Protein AF-A0A9W4TD52-F1 (afdb_monomer_lite)

Radius of gyration: 27.01 Å; chains: 1; bounding box: 46×52×63 Å

pLDDT: mean 84.69, std 10.65, range [45.19, 95.88]

Organism: NCBI:txid1117311

Structure (mmCIF, N/CA/C/O backbone):
data_AF-A0A9W4TD52-F1
#
_entry.id   AF-A0A9W4TD52-F1
#
loop_
_atom_site.group_PDB
_atom_site.id
_atom_site.type_symbol
_atom_site.label_atom_id
_atom_site.label_alt_id
_atom_site.label_comp_id
_atom_site.label_asym_id
_atom_site.label_entity_id
_atom_site.label_seq_id
_atom_site.pdbx_PDB_ins_code
_atom_site.Cartn_x
_atom_site.Cartn_y
_atom_site.Cartn_z
_atom_site.occupancy
_atom_site.B_iso_or_equiv
_atom_site.auth_seq_id
_atom_site.auth_comp_id
_atom_site.auth_asym_id
_atom_site.auth_atom_id
_atom_site.pdbx_PDB_model_num
ATOM 1 N N . VAL A 1 1 ? -10.439 -1.309 10.094 1.00 61.50 1 VAL A N 1
ATOM 2 C CA . VAL A 1 1 ? -10.333 -1.587 11.544 1.00 61.50 1 VAL A CA 1
ATOM 3 C C . VAL A 1 1 ? -11.736 -1.471 12.093 1.00 61.50 1 VAL A C 1
ATOM 5 O O . VAL A 1 1 ? -12.346 -0.441 11.850 1.00 61.50 1 VAL A O 1
ATOM 8 N N . SER A 1 2 ? -12.269 -2.524 12.704 1.00 77.81 2 SER A N 1
ATOM 9 C CA . SER A 1 2 ? -13.597 -2.490 13.324 1.00 77.81 2 SER A CA 1
ATOM 10 C C . SER A 1 2 ? -13.407 -2.529 14.838 1.00 77.81 2 SER A C 1
ATOM 12 O O . SER A 1 2 ? -12.764 -3.446 15.353 1.00 77.81 2 SER A O 1
ATOM 14 N N . PHE A 1 3 ? -13.885 -1.487 15.515 1.00 84.62 3 PHE A N 1
ATOM 15 C CA . PHE A 1 3 ? -13.846 -1.361 16.968 1.00 84.62 3 PHE A CA 1
ATOM 16 C C . PHE A 1 3 ? -15.001 -2.157 17.576 1.00 84.62 3 PHE A C 1
ATOM 18 O O . PHE A 1 3 ? -16.141 -2.028 17.133 1.00 84.62 3 PHE A O 1
ATOM 25 N N . GLN A 1 4 ? -14.710 -2.990 18.574 1.00 85.12 4 GLN A N 1
ATOM 26 C CA . GLN A 1 4 ? -15.707 -3.837 19.228 1.00 85.12 4 GLN A CA 1
ATOM 27 C C . GLN A 1 4 ? -16.289 -3.129 20.454 1.00 85.12 4 GLN A C 1
ATOM 29 O O . GLN A 1 4 ? -16.024 -3.516 21.588 1.00 85.12 4 GLN A O 1
ATOM 34 N N . TYR A 1 5 ? -17.086 -2.085 20.223 1.00 85.56 5 TYR A N 1
ATOM 35 C CA . TYR A 1 5 ? -17.705 -1.294 21.297 1.00 85.56 5 TYR A CA 1
ATOM 36 C C . TYR A 1 5 ? -18.592 -2.131 22.232 1.00 85.56 5 TYR A C 1
ATOM 38 O O . TYR A 1 5 ? -18.679 -1.841 23.418 1.00 85.56 5 TYR A O 1
ATOM 46 N N . VAL A 1 6 ? -19.212 -3.195 21.709 1.00 87.56 6 VAL A N 1
ATOM 47 C CA . VAL A 1 6 ? -20.076 -4.116 22.473 1.00 87.56 6 VAL A CA 1
ATOM 48 C C . VAL A 1 6 ? -19.290 -4.912 23.522 1.00 87.56 6 VAL A C 1
ATOM 50 O O . VAL A 1 6 ? -19.857 -5.330 24.523 1.00 87.56 6 VAL A O 1
ATOM 53 N N . ASN A 1 7 ? -17.980 -5.084 23.323 1.00 85.62 7 ASN A N 1
ATOM 54 C CA . ASN A 1 7 ? -17.114 -5.837 24.232 1.00 85.62 7 ASN A CA 1
ATOM 55 C C . ASN A 1 7 ? -16.396 -4.939 25.248 1.00 85.62 7 ASN A C 1
ATOM 57 O O . ASN A 1 7 ? -15.513 -5.417 25.953 1.00 85.62 7 ASN A O 1
ATOM 61 N N . MET A 1 8 ? -16.709 -3.643 25.285 1.00 90.69 8 MET A N 1
ATOM 62 C CA . MET A 1 8 ? -16.118 -2.729 26.254 1.00 90.69 8 MET A CA 1
ATOM 63 C C . MET A 1 8 ? -16.868 -2.819 27.579 1.00 90.69 8 MET A C 1
ATOM 65 O O . MET A 1 8 ? -18.068 -2.544 27.641 1.00 90.69 8 MET A O 1
ATOM 69 N N . SER A 1 9 ? -16.144 -3.165 28.640 1.00 92.62 9 SER A N 1
ATOM 70 C CA . SER A 1 9 ? -16.645 -3.033 30.006 1.00 92.62 9 SER A CA 1
ATOM 71 C C . SER A 1 9 ? -16.778 -1.557 30.401 1.00 92.62 9 SER A C 1
ATOM 73 O O . SER A 1 9 ? -16.248 -0.661 29.738 1.00 92.62 9 SER A O 1
ATOM 75 N N . THR A 1 10 ? -17.465 -1.283 31.511 1.00 92.44 10 THR A N 1
ATOM 76 C CA . THR A 1 10 ? -17.556 0.075 32.074 1.00 92.44 10 THR A CA 1
ATOM 77 C C . THR A 1 10 ? -16.173 0.671 32.363 1.00 92.44 10 THR A C 1
ATOM 79 O O . THR A 1 10 ? -15.943 1.852 32.097 1.00 92.44 10 THR A O 1
ATOM 82 N N . ASP A 1 11 ? -15.225 -0.149 32.821 1.00 93.69 11 ASP A N 1
ATOM 83 C CA . ASP A 1 11 ? -13.852 0.280 33.103 1.00 93.69 11 ASP A CA 1
ATOM 84 C C . ASP A 1 11 ? -13.075 0.602 31.817 1.00 93.69 11 ASP A C 1
ATOM 86 O O . ASP A 1 11 ? -12.320 1.580 31.767 1.00 93.69 11 ASP A O 1
ATOM 90 N N . ASP A 1 12 ? -13.306 -0.155 30.738 1.00 90.75 12 ASP A N 1
ATOM 91 C CA . ASP A 1 12 ? -12.727 0.133 29.419 1.00 90.75 12 ASP A CA 1
ATOM 92 C C . ASP A 1 12 ? -13.255 1.456 28.858 1.00 90.75 12 ASP A C 1
ATOM 94 O O . ASP A 1 12 ? -12.494 2.249 28.294 1.00 90.75 12 ASP A O 1
ATOM 98 N N . TRP A 1 13 ? -14.553 1.724 29.036 1.00 93.19 13 TRP A N 1
ATOM 99 C CA . TRP A 1 13 ? -15.172 2.994 28.653 1.00 93.19 13 TRP A CA 1
ATOM 100 C C . TRP A 1 13 ? -14.601 4.166 29.442 1.00 93.19 13 TRP A C 1
ATOM 102 O O . TRP A 1 13 ? -14.263 5.189 28.844 1.00 93.19 13 TRP A O 1
ATOM 112 N N . SER A 1 14 ? -14.425 3.999 30.753 1.00 94.12 14 SER A N 1
ATOM 113 C CA . SER A 1 14 ? -13.791 5.001 31.614 1.00 94.12 14 SER A CA 1
ATOM 114 C C . SER A 1 14 ? -12.350 5.281 31.177 1.00 94.12 14 SER A C 1
ATOM 116 O O . SER A 1 14 ? -11.948 6.431 30.986 1.00 94.12 14 SER A O 1
ATOM 118 N N . THR A 1 15 ? -11.585 4.225 30.894 1.00 94.50 15 THR A N 1
ATOM 119 C CA . THR A 1 15 ? -10.205 4.332 30.405 1.00 94.50 15 THR A CA 1
ATOM 120 C C . THR A 1 15 ? -10.139 5.038 29.050 1.00 94.50 15 THR A C 1
ATOM 122 O O . THR A 1 15 ? -9.287 5.905 28.838 1.00 94.50 15 THR A O 1
ATOM 125 N N . PHE A 1 16 ? -11.039 4.699 28.125 1.00 95.25 16 PHE A N 1
ATOM 126 C CA . PHE A 1 16 ? -11.137 5.348 26.819 1.00 95.25 16 PHE A CA 1
ATOM 127 C C . PHE A 1 16 ? -11.500 6.834 26.938 1.00 95.25 16 PHE A C 1
ATOM 129 O O . PHE A 1 16 ? -10.862 7.662 26.279 1.00 95.25 16 PHE A O 1
ATOM 136 N N . ALA A 1 17 ? -12.470 7.180 27.788 1.00 94.44 17 ALA A N 1
ATOM 137 C CA . ALA A 1 17 ? -12.865 8.561 28.048 1.00 94.44 17 ALA A CA 1
ATOM 138 C C . ALA A 1 17 ? -11.684 9.364 28.609 1.00 94.44 17 ALA A C 1
ATOM 140 O O . ALA A 1 17 ? -11.244 10.329 27.985 1.00 94.44 17 ALA A O 1
ATOM 141 N N . HIS A 1 18 ? -11.058 8.870 29.681 1.00 95.88 18 HIS A N 1
ATOM 142 C CA . HIS A 1 18 ? -9.903 9.520 30.296 1.00 95.88 18 HIS A CA 1
ATOM 143 C C . HIS A 1 18 ? -8.743 9.706 29.306 1.00 95.88 18 HIS A C 1
ATOM 145 O O . HIS A 1 18 ? -8.079 10.749 29.272 1.00 95.88 18 HIS A O 1
ATOM 151 N N . LYS A 1 19 ? -8.500 8.711 28.443 1.00 95.06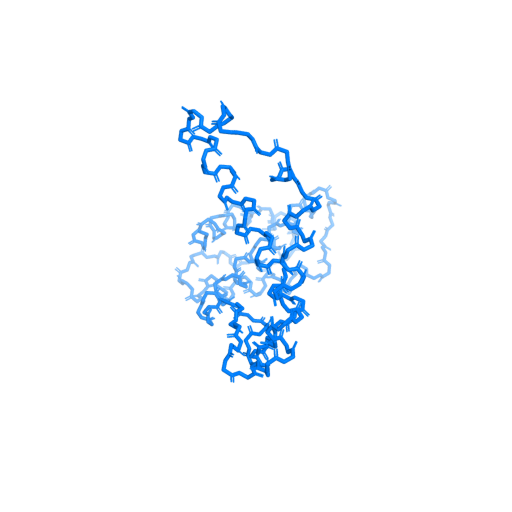 19 LYS A N 1
ATOM 152 C CA . LYS A 1 19 ? -7.468 8.807 27.408 1.00 95.06 19 LYS A CA 1
ATOM 153 C C . LYS A 1 19 ? -7.806 9.843 26.342 1.00 95.06 19 LYS A C 1
ATOM 155 O O . LYS A 1 19 ? -6.899 10.531 25.870 1.00 95.06 19 LYS A O 1
ATOM 160 N N . THR A 1 20 ? -9.073 9.933 25.955 1.00 95.12 20 THR A N 1
ATOM 161 C CA . THR A 1 20 ? -9.564 10.925 24.995 1.00 95.12 20 THR A CA 1
ATOM 162 C C . THR A 1 20 ? -9.389 12.329 25.561 1.00 95.12 20 THR A C 1
ATOM 164 O O . THR A 1 20 ? -8.757 13.156 24.906 1.00 95.12 20 THR A O 1
ATOM 167 N N . ASP A 1 21 ? -9.806 12.560 26.805 1.00 93.50 21 ASP A N 1
ATOM 168 C CA . ASP A 1 21 ? -9.659 13.847 27.495 1.00 93.50 21 ASP A CA 1
ATOM 169 C C . ASP A 1 21 ? -8.192 14.256 27.633 1.00 93.50 21 ASP A C 1
ATOM 171 O O . ASP A 1 21 ? -7.814 15.385 27.318 1.00 93.50 21 ASP A O 1
ATOM 175 N N . THR A 1 22 ? -7.326 13.313 28.013 1.00 94.69 22 THR A N 1
ATOM 176 C CA . THR A 1 22 ? -5.877 13.551 28.090 1.00 94.69 22 THR A CA 1
ATOM 177 C C . THR A 1 22 ? -5.314 13.986 26.733 1.00 94.69 22 THR A C 1
ATOM 179 O O . THR A 1 22 ? -4.499 14.900 26.647 1.00 94.69 22 THR A O 1
ATOM 182 N N . LEU A 1 23 ? -5.736 13.344 25.639 1.00 93.94 23 LEU A N 1
ATOM 183 C CA . LEU A 1 23 ? -5.260 13.702 24.303 1.00 93.94 23 LEU A CA 1
ATOM 184 C C . LEU A 1 23 ? -5.779 15.072 23.859 1.00 93.94 23 LEU A C 1
ATOM 186 O O . LEU A 1 23 ? -4.991 15.860 2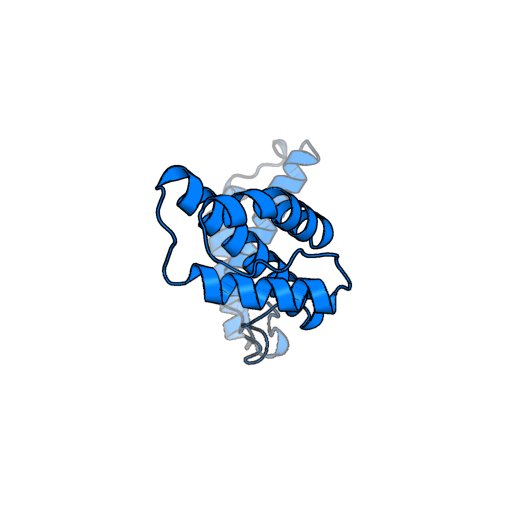3.339 1.00 93.94 23 LEU A O 1
ATOM 190 N N . LEU A 1 24 ? -7.057 15.364 24.107 1.00 91.69 24 LEU A N 1
ATOM 191 C CA . LEU A 1 24 ? -7.675 16.650 23.778 1.00 91.69 24 LEU A CA 1
ATOM 192 C C . LEU A 1 24 ? -7.010 17.807 24.536 1.00 91.69 24 LEU A C 1
ATOM 194 O O . LEU A 1 24 ? -6.680 18.825 23.930 1.00 91.69 24 LEU A O 1
ATOM 198 N N . THR A 1 25 ? -6.726 17.623 25.824 1.00 90.44 25 THR A N 1
ATOM 199 C CA . THR A 1 25 ? -6.049 18.623 26.670 1.00 90.44 25 THR A CA 1
ATOM 200 C C . THR A 1 25 ? -4.555 18.768 26.367 1.00 90.44 25 THR A C 1
ATOM 202 O O . THR A 1 25 ? -3.979 19.825 26.597 1.00 90.44 25 THR A O 1
ATOM 205 N N . SER A 1 26 ? -3.912 17.744 25.798 1.00 87.75 26 SER A N 1
ATOM 206 C CA . SER A 1 26 ? -2.492 17.795 25.405 1.00 87.75 26 SER A CA 1
ATOM 207 C C . SER A 1 26 ? -2.228 18.375 24.008 1.00 87.75 26 SER A C 1
ATOM 209 O O . SER A 1 26 ? -1.073 18.455 23.586 1.00 87.75 26 SER A O 1
ATOM 211 N N . CYS A 1 27 ? -3.271 18.731 23.251 1.00 86.81 27 CYS A N 1
ATOM 212 C CA . CYS A 1 27 ? -3.143 19.174 21.863 1.00 86.81 27 CYS A CA 1
ATOM 213 C C . CYS A 1 27 ? -3.534 20.647 21.672 1.00 86.81 27 CYS A C 1
ATOM 215 O O . CYS A 1 27 ? -3.927 21.340 22.606 1.00 86.81 27 CYS A O 1
ATOM 217 N N . GLN A 1 28 ? -3.450 21.133 20.429 1.00 83.69 28 GLN A N 1
ATOM 218 C CA . GLN A 1 28 ? -3.771 22.522 20.069 1.00 83.69 28 GLN A CA 1
ATOM 219 C C . GLN A 1 28 ? -5.228 22.925 20.373 1.00 83.69 28 GLN A C 1
ATOM 221 O O . GLN A 1 28 ? -5.541 24.111 20.358 1.00 83.69 28 GLN A O 1
ATOM 226 N N . LEU A 1 29 ? -6.108 21.964 20.681 1.00 84.44 29 LEU A N 1
ATOM 227 C CA . LEU A 1 29 ? -7.474 22.234 21.133 1.00 84.44 29 LEU A CA 1
ATOM 228 C C . LEU A 1 29 ? -7.527 22.847 22.535 1.00 84.44 29 LEU A C 1
ATOM 230 O O . LEU A 1 29 ? -8.457 23.591 22.822 1.00 84.44 29 LEU A O 1
ATOM 234 N N . ALA A 1 30 ? -6.526 22.602 23.385 1.00 82.44 30 ALA A N 1
ATOM 235 C CA . ALA A 1 30 ? -6.479 23.168 24.733 1.00 82.44 30 ALA A CA 1
ATOM 236 C C . ALA A 1 30 ? -6.373 24.702 24.739 1.00 82.44 30 ALA A C 1
ATOM 238 O O . ALA A 1 30 ? -6.733 25.346 25.717 1.00 82.44 30 ALA A O 1
ATOM 239 N N . THR A 1 31 ? -5.893 25.288 23.639 1.00 84.00 31 THR A N 1
ATOM 240 C CA . THR A 1 31 ? -5.761 26.741 23.447 1.00 84.00 31 THR A CA 1
ATOM 241 C C . THR A 1 31 ? -6.708 27.270 22.365 1.00 84.00 31 THR A C 1
ATOM 243 O O . THR A 1 31 ? -6.487 28.347 21.793 1.00 84.00 31 THR A O 1
ATOM 246 N N . LEU A 1 32 ? -7.754 26.501 22.037 1.00 84.38 32 LEU A N 1
ATOM 247 C CA . LEU A 1 32 ? -8.773 26.910 21.082 1.00 84.38 32 LEU A CA 1
ATOM 248 C C . LEU A 1 32 ? -9.641 28.012 21.691 1.00 84.38 32 LEU A C 1
ATOM 250 O O . LEU A 1 32 ? -10.264 27.839 22.731 1.00 84.38 32 LEU A O 1
ATOM 254 N N . GLU A 1 33 ? -9.722 29.136 20.991 1.00 85.44 33 GLU A N 1
ATOM 255 C CA . GLU A 1 33 ? -10.573 30.260 21.360 1.00 85.44 33 GLU A CA 1
ATOM 256 C C . GLU A 1 33 ? -11.588 30.517 20.247 1.00 85.44 33 GLU A C 1
ATOM 258 O O . GLU A 1 33 ? -11.275 30.351 19.064 1.00 85.44 33 GLU A O 1
ATOM 263 N N . ASN A 1 34 ? -12.785 30.992 20.602 1.00 81.31 34 ASN A N 1
ATOM 264 C CA . ASN A 1 34 ? -13.881 31.223 19.650 1.00 81.31 34 ASN A CA 1
ATOM 265 C C . ASN A 1 34 ? -13.477 32.121 18.470 1.00 81.31 34 ASN A C 1
ATOM 267 O O . ASN A 1 34 ? -13.938 31.935 17.344 1.00 81.31 34 ASN A O 1
ATOM 271 N N . HIS A 1 35 ? -12.562 33.069 18.692 1.00 81.69 35 HIS A N 1
ATOM 272 C CA . HIS A 1 35 ? -12.089 33.971 17.648 1.00 81.69 35 HIS A CA 1
ATOM 273 C C . HIS A 1 35 ? -11.265 33.265 16.549 1.00 81.69 35 HIS A C 1
ATOM 275 O O . HIS A 1 35 ? -11.122 33.823 15.460 1.00 81.69 35 HIS A O 1
ATOM 281 N N . LYS A 1 36 ? -10.748 32.053 16.808 1.00 78.44 36 LYS A N 1
ATOM 282 C CA . LYS A 1 36 ? -9.970 31.231 15.861 1.00 78.44 36 LYS A CA 1
ATOM 283 C C . LYS A 1 36 ? -10.855 30.394 14.926 1.00 78.44 36 LYS A C 1
ATOM 285 O O . LYS A 1 36 ? -10.349 29.845 13.953 1.00 78.44 36 LYS A O 1
ATOM 290 N N . LEU A 1 37 ? -12.169 30.326 15.169 1.00 82.56 37 LEU A N 1
ATOM 291 C CA . LEU A 1 37 ? -13.139 29.524 14.404 1.00 82.56 37 LEU A CA 1
ATOM 292 C C . LEU A 1 37 ? -13.907 30.331 13.341 1.00 82.56 37 LEU A C 1
ATOM 294 O O . LEU A 1 37 ? -15.046 30.021 13.006 1.00 82.56 37 LEU A O 1
ATOM 298 N N . LYS A 1 38 ? -13.302 31.390 12.795 1.00 87.62 38 LYS A N 1
ATOM 299 C CA . LYS A 1 38 ? -13.985 32.320 11.875 1.00 87.62 38 LYS A CA 1
ATOM 300 C C . LYS A 1 38 ? -14.068 31.843 10.424 1.00 87.62 38 LYS A C 1
ATOM 302 O O . LYS A 1 38 ? -14.683 32.513 9.601 1.00 87.62 38 LYS A O 1
ATOM 307 N N . SER A 1 39 ? -13.444 30.716 10.086 1.00 89.31 39 SER A N 1
ATOM 308 C CA . SER A 1 39 ? -13.458 30.178 8.727 1.00 89.31 39 SER A CA 1
ATOM 309 C C . SER A 1 39 ? -13.831 28.702 8.712 1.00 89.31 39 SER A C 1
ATOM 311 O O . SER A 1 39 ? -13.496 27.939 9.620 1.00 89.31 39 SER A O 1
ATOM 313 N N . LYS A 1 40 ? -14.481 28.276 7.623 1.00 88.81 40 LYS A N 1
ATOM 314 C CA . LYS A 1 40 ? -14.775 26.860 7.359 1.00 88.81 40 LYS A CA 1
ATOM 315 C C . LYS A 1 40 ? -13.505 26.002 7.387 1.00 88.81 40 LYS A C 1
ATOM 317 O O . LYS A 1 40 ? -13.530 24.878 7.872 1.00 88.81 40 LYS A O 1
ATOM 322 N N . GLN A 1 41 ? -12.391 26.544 6.894 1.00 89.19 41 GLN A N 1
ATOM 323 C CA . GLN A 1 41 ? -11.101 25.860 6.911 1.00 89.19 41 GLN A CA 1
ATOM 324 C C . GLN A 1 41 ? -10.600 25.625 8.341 1.00 89.19 41 GLN A C 1
ATOM 326 O O . GLN A 1 41 ? -10.160 24.521 8.647 1.00 89.19 41 GLN A O 1
ATOM 331 N N . ALA A 1 42 ? -10.702 26.627 9.220 1.00 83.12 42 ALA A N 1
ATOM 332 C CA . ALA A 1 42 ? -10.325 26.479 10.622 1.00 83.12 42 ALA A CA 1
ATOM 333 C C . ALA A 1 42 ? -11.227 25.466 11.341 1.00 83.12 42 ALA A C 1
ATOM 335 O O . ALA A 1 42 ? -10.726 24.603 12.054 1.00 83.12 42 ALA A O 1
ATOM 336 N N . LEU A 1 43 ? -12.542 25.516 11.102 1.00 87.69 43 LEU A N 1
ATOM 337 C CA . LEU A 1 43 ? -13.492 24.547 11.657 1.00 87.69 43 LEU A CA 1
ATOM 338 C C . LEU A 1 43 ? -13.145 23.110 11.258 1.00 87.69 43 LEU A C 1
ATOM 340 O O . LEU A 1 43 ? -13.052 22.248 12.127 1.00 87.69 43 LEU A O 1
ATOM 344 N N . ASN A 1 44 ? -12.891 22.868 9.970 1.00 87.94 44 ASN A N 1
ATOM 345 C CA . ASN A 1 44 ? -12.487 21.548 9.488 1.00 87.94 44 ASN A CA 1
ATOM 346 C C . ASN A 1 44 ? -11.169 21.092 10.127 1.00 87.94 44 ASN A C 1
ATOM 348 O O . ASN A 1 44 ? -11.081 19.966 10.595 1.00 87.94 44 ASN A O 1
ATOM 352 N N . PHE A 1 45 ? -10.174 21.979 10.216 1.00 89.69 45 PHE A N 1
ATOM 353 C CA . PHE A 1 45 ? -8.888 21.661 10.837 1.00 89.69 45 PHE A CA 1
ATOM 354 C C . PHE A 1 45 ? -9.035 21.215 12.302 1.00 89.69 45 PHE A C 1
ATOM 356 O O . PHE A 1 45 ? -8.497 20.180 12.694 1.00 89.69 45 PHE A O 1
ATOM 363 N N . TYR A 1 46 ? -9.781 21.962 13.121 1.00 88.88 46 TYR A N 1
ATOM 364 C CA . TYR A 1 46 ? -9.983 21.592 14.526 1.00 88.88 46 TYR A CA 1
ATOM 365 C C . TYR A 1 46 ? -10.886 20.366 14.683 1.00 88.88 46 TYR A C 1
ATOM 367 O O . TYR A 1 46 ? -10.671 19.562 15.591 1.00 88.88 46 TYR A O 1
ATOM 375 N N . TRP A 1 47 ? -11.850 20.175 13.784 1.00 91.19 47 TRP A N 1
ATOM 376 C CA . TRP A 1 47 ? -12.649 18.956 13.741 1.00 91.19 47 TRP A CA 1
ATOM 377 C C . TRP A 1 47 ? -11.789 17.721 13.450 1.00 91.19 47 TRP A C 1
ATOM 379 O O . TRP A 1 47 ? -11.878 16.729 14.176 1.00 91.19 47 TRP A O 1
ATOM 389 N N . ASP A 1 48 ? -10.881 17.807 12.478 1.00 89.25 48 ASP A N 1
ATOM 390 C CA . ASP A 1 48 ? -9.930 16.739 12.161 1.00 89.25 48 ASP A CA 1
ATOM 391 C C . ASP A 1 48 ? -9.013 16.431 13.358 1.00 89.25 48 ASP A C 1
ATOM 393 O O . ASP A 1 48 ? -8.709 15.266 13.633 1.00 89.25 48 ASP A O 1
ATOM 397 N N . LEU A 1 49 ? -8.610 17.453 14.125 1.00 90.19 49 LEU A N 1
ATOM 398 C CA . LEU A 1 49 ? -7.844 17.271 15.363 1.00 90.19 49 LEU A CA 1
ATOM 399 C C . LEU A 1 49 ? -8.638 16.513 16.438 1.00 90.19 49 LEU A C 1
ATOM 401 O O . LEU A 1 49 ? -8.094 15.587 17.051 1.00 90.19 49 LEU A O 1
ATOM 405 N N . ILE A 1 50 ? -9.912 16.862 16.651 1.00 92.50 50 ILE A N 1
ATOM 406 C CA . ILE A 1 50 ? -10.803 16.161 17.594 1.00 92.50 50 ILE A CA 1
ATOM 407 C C . ILE A 1 50 ? -10.947 14.697 17.174 1.00 92.50 50 ILE A C 1
ATOM 409 O O . ILE A 1 50 ? -10.691 13.786 17.967 1.00 92.50 50 ILE A O 1
ATOM 413 N N . GLN A 1 51 ? -11.291 14.460 15.906 1.00 92.75 51 GLN A N 1
ATOM 414 C CA . GLN A 1 51 ? -11.432 13.114 15.355 1.00 92.75 51 GLN A CA 1
ATOM 415 C C . GLN A 1 51 ? -10.134 12.314 15.494 1.00 92.75 51 GLN A C 1
ATOM 417 O O . GLN A 1 51 ? -10.157 11.154 15.908 1.00 92.75 51 GLN A O 1
ATOM 422 N N . GLY A 1 52 ? -8.990 12.939 15.215 1.00 92.12 52 GLY A N 1
ATOM 423 C CA . GLY A 1 52 ? -7.675 12.335 15.382 1.00 92.12 52 GLY A CA 1
ATOM 424 C C . GLY A 1 52 ? -7.412 11.885 16.821 1.00 92.12 52 GLY A C 1
ATOM 425 O O . GLY A 1 52 ? -6.936 10.766 17.032 1.00 92.12 52 GLY A O 1
ATOM 426 N N . CYS A 1 53 ? -7.761 12.711 17.812 1.00 93.06 53 CYS A N 1
ATOM 427 C CA . CYS A 1 53 ? -7.617 12.377 19.231 1.00 93.06 53 CYS A CA 1
ATOM 428 C C . CYS A 1 53 ? -8.508 11.195 19.634 1.00 93.06 53 CYS A C 1
ATOM 430 O O . CYS A 1 53 ? -8.005 10.228 20.212 1.00 93.06 53 CYS A O 1
ATOM 432 N N . ILE A 1 54 ? -9.787 11.221 19.247 1.00 93.19 54 ILE A N 1
ATOM 433 C CA . ILE A 1 54 ? -10.753 10.143 19.513 1.00 93.19 54 ILE A CA 1
ATOM 434 C C . ILE A 1 54 ? -10.276 8.828 18.887 1.00 93.19 54 ILE A C 1
ATOM 436 O O . ILE A 1 54 ? -10.203 7.801 19.558 1.00 93.19 54 ILE A O 1
ATOM 440 N N . ILE A 1 55 ? -9.873 8.847 17.612 1.00 92.06 55 ILE A N 1
ATOM 441 C CA . ILE A 1 55 ? -9.378 7.657 16.904 1.00 92.06 55 ILE A CA 1
ATOM 442 C C . ILE A 1 55 ? -8.098 7.124 17.558 1.00 92.06 55 ILE A C 1
ATOM 444 O O . ILE A 1 55 ? -7.902 5.909 17.652 1.00 92.06 55 ILE A O 1
ATOM 448 N N . LYS A 1 56 ? -7.202 8.009 18.008 1.00 92.88 56 LYS A N 1
ATOM 449 C CA . LYS A 1 56 ? -5.948 7.628 18.670 1.00 92.88 56 LYS A CA 1
ATOM 450 C C . LYS A 1 56 ? -6.195 7.000 20.043 1.00 92.88 56 LYS A C 1
ATOM 452 O O . LYS A 1 56 ? -5.518 6.023 20.362 1.00 92.88 56 LYS A O 1
ATOM 457 N N . ALA A 1 57 ? -7.146 7.516 20.821 1.00 93.31 57 ALA A N 1
ATOM 458 C CA . ALA A 1 57 ? -7.596 6.883 22.060 1.00 93.31 57 ALA A CA 1
ATOM 459 C C . ALA A 1 57 ? -8.254 5.526 21.772 1.00 93.31 57 ALA A C 1
ATOM 461 O O . ALA A 1 57 ? -7.866 4.516 22.357 1.00 93.31 57 ALA A O 1
ATOM 462 N N . ALA A 1 58 ? -9.156 5.474 20.787 1.00 90.81 58 ALA A N 1
ATOM 463 C CA . ALA A 1 58 ? -9.895 4.268 20.426 1.00 90.81 58 ALA A CA 1
ATOM 464 C C . ALA A 1 58 ? -8.958 3.120 20.032 1.00 90.81 58 ALA A C 1
ATOM 466 O O . ALA A 1 58 ? -9.111 1.998 20.500 1.00 90.81 58 ALA A O 1
ATOM 467 N N . LYS A 1 59 ? -7.915 3.409 19.244 1.00 89.75 59 LYS A N 1
ATOM 468 C CA . LYS A 1 59 ? -6.893 2.422 18.854 1.00 89.75 59 LYS A CA 1
ATOM 469 C C . LYS A 1 59 ? -6.122 1.807 20.025 1.00 89.75 59 LYS A C 1
ATOM 471 O O . LYS A 1 59 ? -5.546 0.739 19.844 1.00 89.75 59 LYS A O 1
ATOM 476 N N . LYS A 1 60 ? -6.035 2.499 21.164 1.00 89.88 60 LYS A N 1
ATOM 477 C CA . LYS A 1 60 ? -5.285 2.041 22.342 1.00 89.88 60 LYS A CA 1
ATOM 478 C C . LYS A 1 60 ? -6.164 1.358 23.382 1.00 89.88 60 LYS A C 1
ATOM 480 O O . LYS A 1 60 ? -5.666 0.485 24.079 1.00 89.88 60 LYS A O 1
ATOM 485 N N . CYS A 1 61 ? -7.414 1.792 23.505 1.00 91.00 61 CYS A N 1
ATOM 486 C CA . CYS A 1 61 ? -8.288 1.402 24.609 1.00 91.00 61 CYS A CA 1
ATOM 487 C C . CYS A 1 61 ? -9.409 0.454 24.182 1.00 91.00 61 CYS A C 1
ATOM 489 O O . CYS A 1 61 ? -9.903 -0.297 25.010 1.00 91.00 61 CYS A O 1
ATOM 491 N N . ILE A 1 62 ? -9.821 0.473 22.913 1.00 88.44 62 ILE A N 1
ATOM 492 C CA . ILE A 1 62 ? -10.944 -0.345 22.455 1.00 88.44 62 ILE A CA 1
ATOM 493 C C . ILE A 1 62 ? -10.404 -1.643 21.865 1.00 88.44 62 ILE A C 1
ATOM 495 O O . ILE A 1 62 ? -9.550 -1.582 20.973 1.00 88.44 62 ILE A O 1
ATOM 499 N N . PRO A 1 63 ? -10.912 -2.813 22.293 1.00 83.38 63 PRO A N 1
ATOM 500 C CA . PRO A 1 63 ? -10.579 -4.078 21.666 1.00 83.38 63 PRO A CA 1
ATOM 501 C C . PRO A 1 63 ? -10.837 -4.015 20.158 1.00 83.38 63 PRO A C 1
ATOM 503 O O . PRO A 1 63 ? -11.940 -3.722 19.684 1.00 83.38 63 PRO A O 1
ATOM 506 N N . ILE A 1 64 ? -9.789 -4.282 19.385 1.00 81.56 64 ILE A N 1
ATOM 507 C CA . ILE A 1 64 ? -9.867 -4.350 17.931 1.00 81.56 64 ILE A CA 1
ATOM 508 C C . ILE A 1 64 ? -9.930 -5.820 17.553 1.00 81.56 64 ILE A C 1
ATOM 510 O O . ILE A 1 64 ? -9.005 -6.579 17.844 1.00 81.56 64 ILE A O 1
ATOM 514 N N . TYR A 1 65 ? -10.970 -6.213 16.819 1.00 64.88 65 TYR A N 1
ATOM 515 C CA . TYR A 1 65 ? -10.901 -7.468 16.087 1.00 64.88 65 TYR A CA 1
ATOM 516 C C . TYR A 1 65 ? -9.963 -7.247 14.900 1.00 64.88 65 TYR A C 1
ATOM 518 O O . TYR A 1 65 ? -10.336 -6.672 13.871 1.00 64.88 65 TYR A O 1
ATOM 526 N N . TYR A 1 66 ? -8.711 -7.682 15.031 1.00 56.47 66 TYR A N 1
ATOM 527 C CA . TYR A 1 66 ? -7.950 -8.029 13.845 1.00 56.47 66 TYR A CA 1
ATOM 528 C C . TYR A 1 66 ? -8.614 -9.291 13.338 1.00 56.47 66 TYR A C 1
ATOM 530 O O . TYR A 1 66 ? -8.359 -10.366 13.865 1.00 56.47 66 TYR A O 1
ATOM 538 N N . SER A 1 67 ? -9.514 -9.159 12.362 1.00 51.31 67 SER A N 1
ATOM 539 C CA . SER A 1 67 ? -9.994 -10.311 11.611 1.00 51.31 67 SER A CA 1
ATOM 540 C C . SER A 1 67 ? -8.759 -11.097 11.189 1.00 51.31 67 SER A C 1
ATOM 542 O O . SER A 1 67 ? -8.018 -10.664 10.299 1.00 51.31 67 SER A O 1
ATOM 544 N N . SER A 1 68 ? -8.509 -12.214 11.866 1.00 47.91 68 SER A N 1
ATOM 545 C CA . SER A 1 68 ? -7.324 -13.055 11.693 1.00 47.91 68 SER A CA 1
ATOM 546 C C . SER A 1 68 ? -7.234 -13.612 10.267 1.00 47.91 68 SER A C 1
ATOM 548 O O . SER A 1 68 ? -6.204 -14.130 9.857 1.00 47.91 68 SER A O 1
ATOM 550 N N . GLN A 1 69 ? -8.284 -13.414 9.463 1.00 46.06 69 GLN A N 1
ATOM 551 C CA . GLN A 1 69 ? -8.378 -13.793 8.058 1.00 46.06 69 GLN A CA 1
ATOM 552 C C . GLN A 1 69 ? -8.300 -12.631 7.047 1.00 46.06 69 GLN A C 1
ATOM 554 O O . GLN A 1 69 ? -8.433 -12.876 5.849 1.00 46.06 69 GLN A O 1
ATOM 559 N N . HIS A 1 70 ? -8.078 -11.376 7.459 1.00 45.19 70 HIS A N 1
ATOM 560 C CA . HIS A 1 70 ? -8.091 -10.229 6.523 1.00 45.19 70 HIS A CA 1
ATOM 561 C C . HIS A 1 70 ? -6.878 -9.293 6.593 1.00 45.19 70 HIS A C 1
ATOM 563 O O . HIS A 1 70 ? -6.730 -8.420 5.737 1.00 45.19 70 HIS A O 1
ATOM 569 N N . SER A 1 71 ? -5.949 -9.501 7.530 1.00 47.25 71 SER A N 1
ATOM 570 C CA . SER A 1 71 ? -4.726 -8.688 7.625 1.00 47.25 71 SER A CA 1
ATOM 571 C C . SER A 1 71 ? -3.721 -8.924 6.489 1.00 47.25 71 SER A C 1
ATOM 573 O O . SER A 1 71 ? -2.808 -8.120 6.322 1.00 47.25 71 SER A O 1
ATOM 575 N N . HIS A 1 72 ? -3.883 -9.964 5.659 1.00 52.25 72 HIS A N 1
ATOM 576 C CA . HIS A 1 72 ? -2.885 -10.278 4.632 1.00 52.25 72 HIS A CA 1
ATOM 577 C C . HIS A 1 72 ? -3.177 -9.797 3.211 1.00 52.25 72 HIS A C 1
ATOM 579 O O . HIS A 1 72 ? -2.236 -9.773 2.424 1.00 52.25 72 HIS A O 1
ATOM 585 N N . ASN A 1 73 ? -4.395 -9.388 2.838 1.00 54.81 73 ASN A N 1
ATOM 586 C CA . ASN A 1 73 ? -4.651 -8.753 1.535 1.00 54.81 73 ASN A CA 1
ATOM 587 C C . ASN A 1 73 ? -6.017 -8.046 1.526 1.00 54.81 73 ASN A C 1
ATOM 589 O O . ASN A 1 73 ? -7.027 -8.678 1.248 1.00 54.81 73 ASN A O 1
ATOM 593 N N . LEU A 1 74 ? -6.031 -6.720 1.698 1.00 57.59 74 LEU A N 1
ATOM 594 C CA . LEU A 1 74 ? -7.208 -5.861 1.462 1.00 57.59 74 LEU A CA 1
ATOM 595 C C . LEU A 1 74 ? -7.637 -5.800 -0.020 1.00 57.59 74 LEU A C 1
ATOM 597 O O . LEU A 1 74 ? -8.564 -5.079 -0.375 1.00 57.59 74 LEU A O 1
ATOM 601 N N . ARG A 1 75 ? -6.930 -6.502 -0.914 1.00 63.88 75 ARG A N 1
ATOM 602 C CA . ARG A 1 75 ? -7.206 -6.497 -2.350 1.00 63.88 75 ARG A CA 1
ATOM 603 C C . ARG A 1 75 ? -8.049 -7.719 -2.715 1.00 63.88 75 ARG A C 1
ATOM 605 O O . ARG A 1 75 ? -7.613 -8.834 -2.413 1.00 63.88 75 ARG A O 1
ATOM 612 N N . PRO A 1 76 ? -9.177 -7.536 -3.426 1.00 76.00 76 PRO A N 1
ATOM 613 C CA . PRO A 1 76 ? -9.888 -8.617 -4.096 1.00 76.00 76 PRO A CA 1
ATOM 614 C C . PRO A 1 76 ? -8.917 -9.586 -4.781 1.00 76.00 76 PRO A C 1
ATOM 616 O O . PRO A 1 76 ? -7.940 -9.162 -5.407 1.00 76.00 76 PRO A O 1
ATOM 619 N N . LYS A 1 77 ? -9.167 -10.897 -4.665 1.00 73.50 77 LYS A N 1
ATOM 620 C CA . LYS A 1 77 ? -8.286 -11.942 -5.227 1.00 73.50 77 LYS A CA 1
ATOM 621 C C . LYS A 1 77 ? -8.019 -11.729 -6.726 1.00 73.50 77 LYS A C 1
ATOM 623 O O . LYS A 1 77 ? -6.900 -11.961 -7.183 1.00 73.50 77 LYS A O 1
ATOM 628 N N . SER A 1 78 ? -9.015 -11.229 -7.458 1.00 75.62 78 SER A N 1
ATOM 629 C CA . SER A 1 78 ? -8.911 -10.820 -8.863 1.00 75.62 78 SER A CA 1
ATOM 630 C C . SER A 1 78 ? -7.874 -9.710 -9.069 1.00 75.62 78 SER A C 1
ATOM 632 O O . SER A 1 78 ? -6.952 -9.875 -9.864 1.00 75.62 78 SER A O 1
ATOM 634 N N . LEU A 1 79 ? -7.940 -8.630 -8.286 1.00 77.75 79 LEU A N 1
ATOM 635 C CA . LEU A 1 79 ? -6.970 -7.531 -8.345 1.00 77.75 79 LEU A CA 1
ATOM 636 C C . LEU A 1 79 ? -5.570 -7.980 -7.929 1.00 77.75 79 LEU A C 1
ATOM 638 O O . LEU A 1 79 ? -4.584 -7.564 -8.530 1.00 77.75 79 LEU A O 1
ATOM 642 N N . LYS A 1 80 ? -5.447 -8.869 -6.937 1.00 81.88 80 LYS A N 1
ATOM 643 C CA . LYS A 1 80 ? -4.144 -9.424 -6.537 1.00 81.88 80 LYS A CA 1
ATOM 644 C C . LYS A 1 80 ? -3.438 -10.110 -7.711 1.00 81.88 80 LYS A C 1
ATOM 646 O O . LYS A 1 80 ? -2.236 -9.907 -7.882 1.00 81.88 80 LYS A O 1
ATOM 651 N N . LYS A 1 81 ? -4.177 -10.879 -8.518 1.00 85.75 81 LYS A N 1
ATOM 652 C CA . LYS A 1 81 ? -3.647 -11.535 -9.721 1.00 85.75 81 LYS A CA 1
ATOM 653 C C . LYS A 1 81 ? -3.142 -10.499 -10.729 1.00 85.75 81 LYS A C 1
ATOM 655 O O . LYS A 1 81 ? -1.987 -10.587 -11.133 1.00 85.75 81 LYS A O 1
ATOM 660 N N . VAL A 1 82 ? -3.945 -9.481 -11.040 1.00 86.31 82 VAL A N 1
ATOM 661 C CA . VAL A 1 82 ? -3.565 -8.395 -11.966 1.00 86.31 82 VAL A CA 1
ATOM 662 C C . VAL A 1 82 ? -2.316 -7.652 -11.472 1.00 86.31 82 VAL A C 1
ATOM 664 O O . VAL A 1 82 ? -1.340 -7.512 -12.202 1.00 86.31 82 VAL A O 1
ATOM 667 N N . TYR A 1 83 ? -2.251 -7.289 -10.189 1.00 86.81 83 TYR A N 1
ATOM 668 C CA . TYR A 1 83 ? -1.066 -6.636 -9.619 1.00 86.81 83 TYR A CA 1
ATOM 669 C C . TYR A 1 83 ? 0.197 -7.501 -9.659 1.00 86.81 83 TYR A C 1
ATOM 671 O O . TYR A 1 83 ? 1.298 -6.981 -9.850 1.00 86.81 83 TYR A O 1
ATOM 679 N N . GLN A 1 84 ? 0.074 -8.813 -9.454 1.00 89.50 84 GLN A N 1
ATOM 680 C CA . GLN A 1 84 ? 1.206 -9.731 -9.596 1.00 89.50 84 GLN A CA 1
ATOM 681 C C . G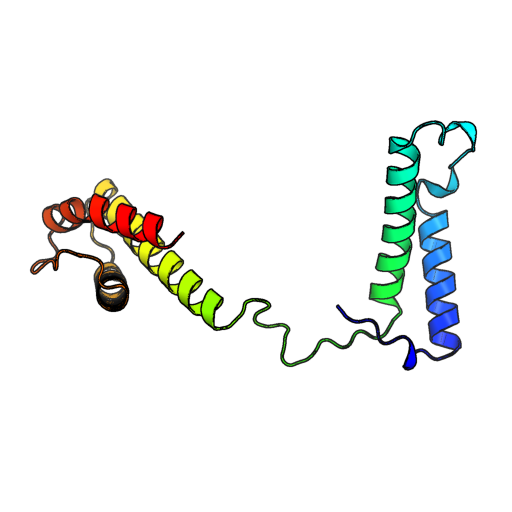LN A 1 84 ? 1.681 -9.812 -11.051 1.00 89.50 84 GLN A C 1
ATOM 683 O O . GLN A 1 84 ? 2.890 -9.879 -11.290 1.00 89.50 84 GLN A O 1
ATOM 688 N N . GLN A 1 85 ? 0.753 -9.761 -12.010 1.00 91.75 85 GLN A N 1
ATOM 689 C CA . GLN A 1 85 ? 1.062 -9.729 -13.437 1.00 91.75 85 GLN A CA 1
ATOM 690 C C . GLN A 1 85 ? 1.807 -8.441 -13.817 1.00 91.75 85 GLN A C 1
ATOM 692 O O . GLN A 1 85 ? 2.912 -8.533 -14.355 1.00 91.75 85 GLN A O 1
ATOM 697 N N . ILE A 1 86 ? 1.290 -7.270 -13.415 1.00 90.19 86 ILE A N 1
ATOM 698 C CA . ILE A 1 86 ? 1.949 -5.959 -13.588 1.00 90.19 86 ILE A CA 1
ATOM 699 C C . ILE A 1 86 ? 3.372 -5.990 -13.019 1.00 90.19 86 ILE A C 1
ATOM 701 O O . ILE A 1 86 ? 4.340 -5.696 -13.719 1.00 90.19 86 ILE A O 1
ATOM 705 N N . ARG A 1 87 ? 3.530 -6.408 -11.754 1.00 92.75 87 ARG A N 1
ATOM 706 C CA . ARG A 1 87 ? 4.845 -6.462 -11.089 1.00 92.75 87 ARG A CA 1
ATOM 707 C C . ARG A 1 87 ? 5.828 -7.384 -11.802 1.00 92.75 87 ARG A C 1
ATOM 709 O O . ARG A 1 87 ? 7.024 -7.103 -11.820 1.00 92.75 87 ARG A O 1
ATOM 716 N N . THR A 1 88 ? 5.348 -8.495 -12.357 1.00 93.81 88 THR A N 1
ATOM 717 C CA . THR A 1 88 ? 6.194 -9.443 -13.091 1.00 93.81 88 THR A CA 1
ATOM 718 C C . THR A 1 88 ? 6.703 -8.819 -14.390 1.00 93.81 88 THR A C 1
ATOM 720 O O . THR A 1 88 ? 7.910 -8.853 -14.631 1.00 93.81 88 THR A O 1
ATOM 723 N N . ALA A 1 89 ? 5.823 -8.172 -15.160 1.00 91.44 89 ALA A N 1
ATOM 724 C CA . ALA A 1 89 ? 6.188 -7.479 -16.395 1.00 91.44 89 ALA A CA 1
ATOM 725 C C . ALA A 1 89 ? 7.140 -6.292 -16.134 1.00 91.44 89 ALA A C 1
ATOM 727 O O . ALA A 1 89 ? 8.185 -6.181 -16.773 1.00 91.44 89 ALA A O 1
ATOM 728 N N . GLN A 1 90 ? 6.869 -5.475 -15.110 1.00 92.50 90 GLN A N 1
ATOM 729 C CA . GLN A 1 90 ? 7.759 -4.384 -14.684 1.00 92.50 90 GLN A CA 1
ATOM 730 C C . GLN A 1 90 ? 9.140 -4.891 -14.241 1.00 92.50 90 GLN A C 1
ATOM 732 O O . GLN A 1 90 ? 10.171 -4.275 -14.523 1.00 92.50 90 GLN A O 1
ATOM 737 N N . LYS A 1 91 ? 9.193 -6.041 -13.553 1.00 94.50 91 LYS A N 1
ATOM 738 C CA . LYS A 1 91 ? 10.464 -6.665 -13.165 1.00 94.50 91 LYS A CA 1
ATOM 739 C C . LYS A 1 91 ? 11.258 -7.112 -14.392 1.00 94.50 91 LYS A C 1
ATOM 741 O O . LYS A 1 91 ? 12.474 -6.917 -14.404 1.00 94.50 91 LYS A O 1
ATOM 746 N N . LEU A 1 92 ? 10.598 -7.668 -15.411 1.00 93.62 92 LEU A N 1
ATOM 747 C CA . LEU A 1 92 ? 11.249 -8.005 -16.678 1.00 93.62 92 LEU A CA 1
ATOM 748 C C . LEU A 1 92 ? 11.806 -6.755 -17.363 1.00 93.62 92 LEU A C 1
ATOM 750 O O . LEU A 1 92 ? 12.956 -6.762 -17.797 1.00 93.62 92 LEU A O 1
ATOM 754 N N . GLU A 1 93 ? 11.024 -5.676 -17.416 1.00 91.00 93 GLU A N 1
ATOM 755 C CA . GLU A 1 93 ? 11.450 -4.409 -18.013 1.00 91.00 93 GLU A CA 1
ATOM 756 C C . GLU A 1 93 ? 12.714 -3.876 -17.326 1.00 91.00 93 GLU A C 1
ATOM 758 O O . GLU A 1 93 ? 13.703 -3.549 -17.984 1.00 91.00 93 GLU A O 1
ATOM 763 N N . LYS A 1 94 ? 12.718 -3.859 -15.987 1.00 92.75 94 LYS A N 1
ATOM 764 C CA . LYS A 1 94 ? 13.865 -3.412 -15.189 1.00 92.75 94 LYS A CA 1
ATOM 765 C C . LYS A 1 94 ? 15.102 -4.272 -15.434 1.00 92.75 94 LYS A C 1
ATOM 767 O O . LYS A 1 94 ? 16.195 -3.730 -15.577 1.00 92.75 94 LYS A O 1
ATOM 772 N N . LEU A 1 95 ? 14.952 -5.597 -15.478 1.00 91.81 95 LEU A N 1
ATOM 773 C CA . LEU A 1 95 ? 16.074 -6.501 -15.740 1.00 91.81 95 LEU A CA 1
ATOM 774 C C . LEU A 1 95 ? 16.603 -6.357 -17.173 1.00 91.81 95 LEU A C 1
ATOM 776 O O . LEU A 1 95 ? 17.812 -6.410 -17.363 1.00 91.81 95 LEU A O 1
ATOM 780 N N . SER A 1 96 ? 15.728 -6.121 -18.151 1.00 89.31 96 SER A N 1
ATOM 781 C CA . SER A 1 96 ? 16.108 -5.916 -19.557 1.00 89.31 96 SER A CA 1
ATOM 782 C C . SER A 1 96 ? 16.845 -4.588 -19.753 1.00 89.31 96 SER A C 1
ATOM 784 O O . SER A 1 96 ? 17.903 -4.556 -20.373 1.00 89.31 96 SER A O 1
ATOM 786 N N . LYS A 1 97 ? 16.367 -3.505 -19.122 1.00 88.44 97 LYS A N 1
ATOM 787 C CA . LYS A 1 97 ? 17.080 -2.215 -19.053 1.00 88.44 97 LYS A CA 1
ATOM 788 C C . LYS A 1 97 ? 18.431 -2.341 -18.349 1.00 88.44 97 LYS A C 1
ATOM 790 O O . LYS A 1 97 ? 19.419 -1.775 -18.800 1.00 88.44 97 LYS A O 1
ATOM 795 N N . LYS A 1 98 ? 18.495 -3.092 -17.245 1.00 89.19 98 LYS A N 1
ATOM 796 C CA . LYS A 1 98 ? 19.761 -3.330 -16.542 1.00 89.19 98 LYS A CA 1
ATOM 797 C C . LYS A 1 98 ? 20.737 -4.107 -17.423 1.00 89.19 98 LYS A C 1
ATOM 799 O O . LYS A 1 98 ? 21.895 -3.723 -17.479 1.00 89.19 98 LYS A O 1
ATOM 804 N N . ALA A 1 99 ? 20.262 -5.130 -18.134 1.00 87.75 99 ALA A N 1
ATOM 805 C CA . ALA A 1 99 ? 21.078 -5.882 -19.081 1.00 87.75 99 ALA A CA 1
ATOM 806 C C . ALA A 1 99 ? 21.619 -4.995 -20.209 1.00 87.75 99 ALA A C 1
ATOM 808 O O . ALA A 1 99 ? 22.775 -5.171 -20.579 1.00 87.75 99 ALA A O 1
ATOM 809 N N . PHE A 1 100 ? 20.829 -4.014 -20.668 1.00 84.81 100 PHE A N 1
ATOM 810 C CA . PHE A 1 100 ? 21.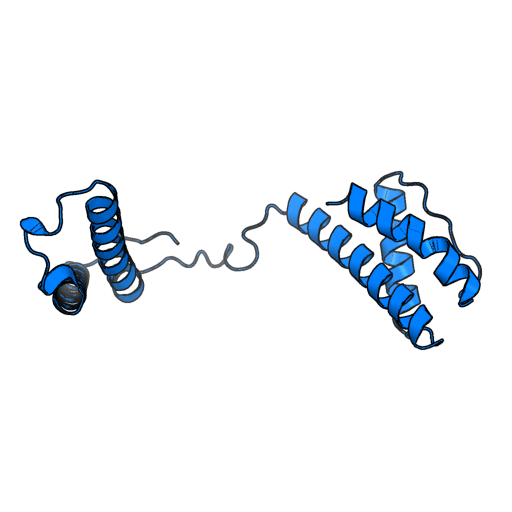271 -2.991 -21.620 1.00 84.81 100 PHE A CA 1
ATOM 811 C C . PHE A 1 100 ? 22.440 -2.164 -21.088 1.00 84.81 100 PHE A C 1
ATOM 813 O O . PHE A 1 100 ? 23.472 -2.057 -21.737 1.00 84.81 100 PHE A O 1
ATOM 820 N N . ILE A 1 101 ? 22.305 -1.637 -19.873 1.00 87.44 101 ILE A N 1
ATOM 821 C CA . ILE A 1 101 ? 23.330 -0.777 -19.272 1.00 87.44 101 ILE A CA 1
ATOM 822 C C . ILE A 1 101 ? 24.593 -1.572 -18.914 1.00 87.44 101 ILE A C 1
ATOM 824 O O . ILE A 1 101 ? 25.703 -1.106 -19.137 1.00 87.44 101 ILE A O 1
ATOM 828 N N . SER A 1 102 ? 24.442 -2.766 -18.334 1.00 88.81 102 SER A N 1
ATOM 829 C CA . SER A 1 102 ? 25.577 -3.547 -17.830 1.00 88.81 102 SER A CA 1
ATOM 830 C C . SER A 1 102 ? 26.161 -4.531 -18.841 1.00 88.81 102 SER A C 1
ATOM 832 O O . SER A 1 102 ? 27.083 -5.259 -18.482 1.00 88.81 102 SER A O 1
ATOM 834 N N . ASN A 1 103 ? 25.590 -4.626 -20.047 1.00 87.69 103 ASN A N 1
ATOM 835 C CA . ASN A 1 103 ? 25.940 -5.604 -21.084 1.00 87.69 103 ASN A CA 1
ATOM 836 C C . ASN A 1 103 ? 26.013 -7.056 -20.554 1.00 87.69 103 ASN A C 1
ATOM 838 O O . ASN A 1 103 ? 26.855 -7.856 -20.958 1.00 87.69 103 ASN A O 1
ATOM 842 N N . ARG A 1 104 ? 25.164 -7.383 -19.570 1.00 88.25 104 ARG A N 1
ATOM 843 C CA . ARG A 1 104 ? 25.168 -8.661 -18.835 1.00 88.25 104 ARG A CA 1
ATOM 844 C C . ARG A 1 104 ? 23.746 -9.088 -18.514 1.00 88.25 104 ARG A C 1
ATOM 846 O O . ARG A 1 104 ? 22.978 -8.317 -17.942 1.00 88.25 104 ARG A O 1
ATOM 853 N N . ILE A 1 105 ? 23.414 -10.335 -18.824 1.00 87.06 105 ILE A N 1
ATOM 854 C CA . ILE A 1 105 ? 22.087 -10.896 -18.566 1.00 87.06 105 ILE A CA 1
ATOM 855 C C . ILE A 1 105 ? 22.047 -11.442 -17.139 1.00 87.06 105 ILE A C 1
ATOM 857 O O . ILE A 1 105 ? 22.899 -12.226 -16.727 1.00 87.06 105 ILE A O 1
ATOM 861 N N . HIS A 1 106 ? 21.047 -11.028 -16.364 1.00 88.38 106 HIS A N 1
ATOM 862 C CA . HIS A 1 106 ? 20.866 -11.541 -15.010 1.00 88.38 106 HIS A CA 1
ATOM 863 C C . HIS A 1 106 ? 20.375 -12.995 -15.045 1.00 88.38 106 HIS A C 1
ATOM 865 O O . HIS A 1 106 ? 19.448 -13.317 -15.779 1.00 88.38 106 HIS A O 1
ATOM 871 N N . THR A 1 107 ? 20.896 -13.844 -14.160 1.00 88.69 107 THR A N 1
ATOM 872 C CA . THR A 1 107 ? 20.507 -15.262 -14.000 1.00 88.69 107 THR A CA 1
ATOM 873 C C . THR A 1 107 ? 18.994 -15.514 -13.908 1.00 88.69 107 THR A C 1
ATOM 875 O O . THR A 1 107 ? 18.485 -16.499 -14.429 1.00 88.69 107 THR A O 1
ATOM 878 N N . HIS A 1 108 ? 18.237 -14.618 -13.269 1.00 89.06 108 HIS A N 1
ATOM 879 C CA . HIS A 1 108 ? 16.786 -14.746 -13.131 1.00 89.06 108 HIS A CA 1
ATOM 880 C C . HIS A 1 108 ? 15.988 -14.185 -14.314 1.00 89.06 108 HIS A C 1
ATOM 882 O O . HIS A 1 108 ? 14.761 -14.295 -14.302 1.00 89.06 108 HIS A O 1
ATOM 888 N N . TRP A 1 109 ? 16.642 -13.575 -15.307 1.00 90.75 109 TRP A N 1
ATOM 889 C CA . TRP A 1 109 ? 15.970 -12.926 -16.432 1.00 90.75 109 TRP A CA 1
ATOM 890 C C . TRP A 1 109 ? 15.070 -13.915 -17.181 1.00 90.75 109 TRP A C 1
ATOM 892 O O . TRP A 1 109 ? 13.876 -13.657 -17.298 1.00 90.75 109 TRP A O 1
ATOM 902 N N . SER A 1 110 ? 15.581 -15.095 -17.552 1.00 89.19 110 SER A N 1
ATOM 903 C CA . SER A 1 110 ? 14.818 -16.107 -18.306 1.00 89.19 110 SER A CA 1
ATOM 904 C C . SER A 1 110 ? 13.594 -16.630 -17.550 1.00 89.19 110 SER A C 1
ATOM 906 O O . SER A 1 110 ? 12.525 -16.805 -18.129 1.00 89.19 110 SER A O 1
ATOM 908 N N . ASN A 1 111 ? 13.697 -16.815 -16.230 1.00 91.69 111 ASN A N 1
ATOM 909 C CA . ASN A 1 111 ? 12.553 -17.219 -15.405 1.00 91.69 111 ASN A CA 1
ATOM 910 C C . ASN A 1 111 ? 11.449 -16.145 -15.416 1.00 91.69 111 ASN A C 1
ATOM 912 O O . ASN A 1 111 ? 10.266 -16.447 -15.569 1.00 91.69 111 ASN A O 1
ATOM 916 N N . ILE A 1 112 ? 11.832 -14.872 -15.278 1.00 92.75 112 ILE A N 1
ATOM 917 C CA . ILE A 1 112 ? 10.883 -13.753 -15.309 1.00 92.75 112 ILE A CA 1
ATOM 918 C C . ILE A 1 112 ? 10.309 -13.548 -16.722 1.00 92.75 112 ILE A C 1
ATOM 920 O O . ILE A 1 112 ? 9.115 -13.274 -16.850 1.00 92.75 112 ILE A O 1
ATOM 924 N N . TYR A 1 113 ? 11.109 -13.758 -17.769 1.00 91.12 113 TYR A N 1
ATOM 925 C CA . TYR A 1 113 ? 10.669 -13.740 -19.164 1.00 91.12 113 TYR A CA 1
ATOM 926 C C . TYR A 1 113 ? 9.578 -14.783 -19.415 1.00 91.12 113 TYR A C 1
ATOM 928 O O . TYR A 1 113 ? 8.466 -14.423 -19.790 1.00 91.12 113 TYR A O 1
ATOM 936 N N . ASN A 1 114 ? 9.831 -16.049 -19.073 1.00 90.88 114 ASN A N 1
ATOM 937 C CA . ASN A 1 114 ? 8.866 -17.138 -19.251 1.00 90.88 114 ASN A CA 1
ATOM 938 C C . ASN A 1 114 ? 7.550 -16.888 -18.501 1.00 90.88 114 ASN A C 1
ATOM 940 O O . ASN A 1 114 ? 6.468 -17.192 -19.003 1.00 90.88 114 ASN A O 1
ATOM 944 N N . LYS A 1 115 ? 7.616 -16.298 -17.300 1.00 93.19 115 LYS A N 1
ATOM 945 C CA . LYS A 1 115 ? 6.412 -15.879 -16.566 1.00 93.19 115 LYS A CA 1
ATOM 946 C C . LYS A 1 115 ? 5.656 -14.768 -17.294 1.00 93.19 115 LYS A C 1
ATOM 948 O O . LYS A 1 115 ? 4.433 -14.813 -17.334 1.00 93.19 115 LYS A O 1
ATOM 953 N N . THR A 1 116 ? 6.364 -13.808 -17.879 1.00 91.94 116 THR A N 1
ATOM 954 C CA . THR A 1 116 ? 5.762 -12.690 -18.622 1.00 91.94 116 THR A CA 1
ATOM 955 C C . THR A 1 116 ? 5.120 -13.156 -19.929 1.00 91.94 116 THR A C 1
ATOM 957 O O . THR A 1 116 ? 4.001 -12.750 -20.217 1.00 91.94 116 THR A O 1
ATOM 960 N N . VAL A 1 117 ? 5.744 -14.090 -20.655 1.00 90.88 117 VAL A N 1
ATOM 961 C CA . VAL A 1 117 ? 5.151 -14.720 -21.849 1.00 90.88 117 VAL A CA 1
ATOM 962 C C . VAL A 1 117 ? 3.828 -15.406 -21.502 1.00 90.88 117 VAL A C 1
ATOM 964 O O . VAL A 1 117 ? 2.824 -15.180 -22.169 1.00 90.88 117 VAL A O 1
ATOM 967 N N . LYS A 1 118 ? 3.778 -16.182 -20.407 1.00 92.06 118 LYS A N 1
ATOM 968 C CA . LYS A 1 118 ? 2.527 -16.816 -19.948 1.00 92.06 118 LYS A CA 1
ATOM 969 C C . LYS A 1 118 ? 1.429 -15.796 -19.636 1.00 92.06 118 LYS A C 1
ATOM 971 O O . LYS A 1 118 ? 0.258 -16.074 -19.876 1.00 92.06 118 LYS A O 1
ATOM 976 N N . ILE A 1 119 ? 1.796 -14.633 -19.095 1.00 91.88 119 ILE A N 1
ATOM 977 C CA . ILE A 1 119 ? 0.855 -13.536 -18.833 1.00 91.88 119 ILE A CA 1
ATOM 978 C C . ILE A 1 119 ? 0.330 -12.964 -20.149 1.00 91.88 119 ILE A C 1
ATOM 980 O O . ILE A 1 119 ? -0.880 -12.835 -20.294 1.00 91.88 119 ILE A O 1
ATOM 984 N N . ALA A 1 120 ? 1.214 -12.671 -21.104 1.00 89.06 120 ALA A N 1
ATOM 985 C CA . ALA A 1 120 ? 0.826 -12.136 -22.403 1.00 89.06 120 ALA A CA 1
ATOM 986 C C . ALA A 1 120 ? -0.111 -13.091 -23.161 1.00 89.06 120 ALA A C 1
ATOM 988 O O . ALA A 1 120 ? -1.179 -12.675 -23.598 1.00 89.06 120 ALA A O 1
ATOM 989 N N . VAL A 1 121 ? 0.214 -14.389 -23.199 1.00 90.75 121 VAL A N 1
ATOM 990 C CA . VAL A 1 121 ? -0.645 -15.426 -23.798 1.00 90.75 121 VAL A CA 1
ATOM 991 C C . VAL A 1 121 ? -2.016 -15.476 -23.120 1.00 90.75 121 VAL A C 1
ATOM 993 O O . VAL A 1 121 ? -3.039 -15.496 -23.800 1.00 90.75 121 VAL A O 1
ATOM 996 N N . ALA A 1 122 ? -2.065 -15.441 -21.784 1.00 89.12 122 ALA A N 1
ATOM 997 C CA . ALA A 1 122 ? -3.329 -15.449 -21.044 1.00 89.12 122 ALA A CA 1
ATOM 998 C C . ALA A 1 122 ? -4.205 -14.213 -21.324 1.00 89.12 122 ALA A C 1
ATOM 1000 O O . ALA A 1 122 ? -5.421 -14.282 -21.165 1.00 89.12 122 ALA A O 1
ATOM 1001 N N . LEU A 1 123 ? -3.596 -13.099 -21.735 1.00 88.25 123 LEU A N 1
ATOM 1002 C CA . LEU A 1 123 ? -4.273 -11.855 -22.107 1.00 88.25 123 LEU A CA 1
ATOM 1003 C C . LEU A 1 123 ? -4.516 -11.732 -23.615 1.00 88.25 123 LEU A C 1
ATOM 1005 O O . LEU A 1 123 ? -5.039 -10.710 -24.047 1.00 88.25 123 LEU A O 1
ATOM 1009 N N . LYS A 1 124 ? -4.138 -12.745 -24.410 1.00 88.62 124 LYS A N 1
ATOM 1010 C CA . LYS A 1 124 ? -4.133 -12.690 -25.882 1.00 88.62 124 LYS A CA 1
ATOM 1011 C C . LYS A 1 124 ? -3.341 -11.489 -26.425 1.00 88.62 124 LYS A C 1
ATOM 1013 O O . LYS A 1 124 ? -3.685 -10.928 -27.458 1.00 88.62 124 LYS A O 1
ATOM 1018 N N . PHE A 1 125 ? -2.293 -11.088 -25.709 1.00 86.62 125 PHE A N 1
ATOM 1019 C CA . PHE A 1 125 ? -1.391 -10.016 -26.107 1.00 86.62 125 PHE A CA 1
ATOM 1020 C C . PHE A 1 125 ? -0.289 -10.583 -27.004 1.00 86.62 125 PHE A C 1
ATOM 1022 O O . PHE A 1 125 ? 0.372 -11.558 -26.631 1.00 86.62 125 PHE A O 1
ATOM 1029 N N . GLU A 1 126 ? -0.068 -9.969 -28.165 1.00 82.50 126 GLU A N 1
ATOM 1030 C CA . GLU A 1 126 ? 1.003 -10.368 -29.077 1.00 82.50 126 GLU A CA 1
ATOM 1031 C C . GLU A 1 126 ? 2.369 -10.093 -28.443 1.00 82.50 126 GLU A C 1
ATOM 1033 O O . GLU A 1 126 ? 2.795 -8.953 -28.257 1.00 82.50 126 GLU A O 1
ATOM 1038 N N . PHE A 1 127 ? 3.061 -11.164 -28.066 1.00 79.25 127 PHE A N 1
ATOM 1039 C CA . PHE A 1 127 ? 4.359 -11.088 -27.417 1.00 79.25 127 PHE A CA 1
ATOM 1040 C C . PHE A 1 127 ? 5.342 -11.972 -28.164 1.00 79.25 127 PHE A C 1
ATOM 1042 O O . PHE A 1 127 ? 5.174 -13.188 -28.215 1.00 79.25 127 PHE A O 1
ATOM 1049 N N . LEU A 1 128 ? 6.367 -11.353 -28.748 1.00 73.88 128 LEU A N 1
ATOM 1050 C CA . LEU A 1 128 ? 7.336 -12.052 -29.581 1.00 73.88 128 LEU A CA 1
ATOM 1051 C C . LEU A 1 128 ? 8.167 -13.037 -28.737 1.00 73.88 128 LEU A C 1
ATOM 1053 O O . LEU A 1 128 ? 8.882 -12.614 -27.814 1.00 73.88 128 LEU A O 1
ATOM 1057 N N . PRO A 1 129 ? 8.093 -14.350 -29.025 1.00 70.69 129 PRO A N 1
ATOM 1058 C CA . PRO A 1 129 ? 8.963 -15.322 -28.394 1.00 70.69 129 PRO A CA 1
ATOM 1059 C C . PRO A 1 129 ? 10.398 -15.116 -28.887 1.00 70.69 129 PRO A C 1
ATOM 1061 O O . PRO A 1 129 ? 10.664 -15.046 -30.084 1.00 70.69 129 PRO A O 1
ATOM 1064 N N . ILE A 1 130 ? 11.339 -15.032 -27.954 1.00 76.50 130 ILE A N 1
ATOM 1065 C CA . ILE A 1 130 ? 12.764 -15.006 -28.256 1.00 76.50 130 ILE A CA 1
ATOM 1066 C C . ILE A 1 130 ? 13.280 -16.441 -28.178 1.00 76.50 130 ILE A C 1
ATOM 1068 O O . ILE A 1 130 ? 13.253 -17.048 -27.109 1.00 76.50 130 ILE A O 1
ATOM 1072 N N . ALA A 1 131 ? 13.805 -16.951 -29.291 1.00 65.88 131 ALA A N 1
ATOM 1073 C CA . ALA A 1 131 ? 14.416 -18.278 -29.352 1.00 65.88 131 ALA A CA 1
ATOM 1074 C C . ALA A 1 131 ? 15.810 -18.334 -28.694 1.00 65.88 131 ALA A C 1
ATOM 1076 O O . ALA A 1 131 ? 16.206 -19.378 -28.184 1.00 65.88 131 ALA A O 1
ATOM 1077 N N . VAL A 1 132 ? 16.552 -17.216 -28.674 1.00 68.56 132 VAL A N 1
ATOM 1078 C CA . VAL A 1 132 ? 17.919 -17.147 -28.130 1.00 68.56 132 VAL A CA 1
ATOM 1079 C C . VAL A 1 132 ? 18.091 -15.913 -27.252 1.00 68.56 132 VAL A C 1
ATOM 1081 O O . VAL A 1 132 ? 17.851 -14.792 -27.690 1.00 68.56 132 VAL A O 1
ATOM 1084 N N . HIS A 1 133 ? 18.551 -16.100 -26.015 1.00 74.00 133 HIS A N 1
ATOM 1085 C CA . HIS A 1 133 ? 18.792 -15.018 -25.055 1.00 74.00 133 HIS A CA 1
ATOM 1086 C C . HIS A 1 133 ? 20.073 -14.227 -25.369 1.00 74.00 133 HIS A C 1
ATOM 1088 O O . HIS A 1 133 ? 20.998 -14.171 -24.563 1.00 74.00 133 HIS A O 1
ATOM 1094 N N . THR A 1 134 ? 20.136 -13.614 -26.549 1.00 80.94 134 THR A N 1
ATOM 1095 C CA . THR A 1 134 ? 21.158 -12.620 -26.881 1.00 80.94 134 THR A CA 1
ATOM 1096 C C . THR A 1 134 ? 20.736 -11.245 -26.372 1.00 80.94 134 THR A C 1
ATOM 1098 O O . THR A 1 134 ? 19.548 -10.942 -26.248 1.00 80.94 134 THR A O 1
ATOM 1101 N N . LEU A 1 135 ? 21.706 -10.370 -26.098 1.00 79.69 135 LEU A N 1
ATOM 1102 C CA . LEU A 1 135 ? 21.419 -8.990 -25.695 1.00 79.69 135 LEU A CA 1
ATOM 1103 C C . LEU A 1 135 ? 20.617 -8.236 -26.766 1.00 79.69 135 LEU A C 1
ATOM 1105 O O . LEU A 1 135 ? 19.673 -7.530 -26.428 1.00 79.69 135 LEU A O 1
ATOM 1109 N N . SER A 1 136 ? 20.915 -8.464 -28.049 1.00 81.44 136 SER A N 1
ATOM 1110 C CA . SER A 1 136 ? 20.158 -7.891 -29.168 1.00 81.44 136 SER A CA 1
ATOM 1111 C C . SER A 1 136 ? 18.684 -8.307 -29.154 1.00 81.44 136 SER A C 1
ATOM 1113 O O . SER A 1 136 ? 17.806 -7.458 -29.303 1.00 81.44 136 SER A O 1
ATOM 1115 N N . ALA A 1 137 ? 18.394 -9.584 -28.893 1.00 81.19 137 ALA A N 1
ATOM 1116 C CA . ALA A 1 137 ? 17.022 -10.068 -28.788 1.00 81.19 137 ALA A CA 1
ATOM 1117 C C . ALA A 1 137 ? 16.301 -9.503 -27.553 1.00 81.19 137 ALA A C 1
ATOM 1119 O O . ALA A 1 137 ? 15.128 -9.139 -27.632 1.00 81.19 137 ALA A O 1
ATOM 1120 N N . ILE A 1 138 ? 17.002 -9.361 -26.421 1.00 83.69 138 ILE A N 1
ATOM 1121 C CA . ILE A 1 138 ? 16.454 -8.723 -25.213 1.00 83.69 138 ILE A CA 1
ATOM 1122 C C . ILE A 1 138 ? 16.078 -7.265 -25.489 1.00 83.69 138 ILE A C 1
ATOM 1124 O O . ILE A 1 138 ? 15.054 -6.796 -24.994 1.00 83.69 138 ILE A O 1
ATOM 1128 N N . TYR A 1 139 ? 16.870 -6.542 -26.280 1.00 82.44 139 TYR A N 1
ATOM 1129 C CA . TYR A 1 139 ? 16.576 -5.147 -26.612 1.00 82.44 139 TYR A CA 1
ATOM 1130 C C . TYR A 1 139 ? 15.354 -5.018 -27.518 1.00 82.44 139 TYR A C 1
ATOM 1132 O O . TYR A 1 139 ? 14.520 -4.143 -27.282 1.00 82.44 139 TYR A O 1
ATOM 1140 N N . ALA A 1 140 ? 15.202 -5.929 -28.482 1.00 83.00 140 ALA A N 1
ATOM 1141 C CA . ALA A 1 140 ? 14.074 -5.936 -29.409 1.00 83.00 140 ALA A CA 1
ATOM 1142 C C . ALA A 1 140 ? 12.710 -6.061 -28.705 1.00 83.00 140 ALA A C 1
ATOM 1144 O O . ALA A 1 140 ? 11.723 -5.517 -29.189 1.00 83.00 140 ALA A O 1
ATOM 1145 N N . ILE A 1 141 ? 12.644 -6.712 -27.535 1.00 84.31 141 ILE A N 1
ATOM 1146 C CA . ILE A 1 141 ? 11.380 -6.899 -26.801 1.00 84.31 141 ILE A CA 1
ATOM 1147 C C . ILE A 1 141 ? 11.066 -5.806 -25.772 1.00 84.31 141 ILE A C 1
ATOM 1149 O O . ILE A 1 141 ? 9.975 -5.810 -25.202 1.00 84.31 141 ILE A O 1
ATOM 1153 N N . ILE A 1 142 ? 11.982 -4.870 -25.491 1.00 84.94 142 ILE A N 1
ATOM 1154 C CA . ILE A 1 142 ? 11.738 -3.794 -24.509 1.00 84.94 142 ILE A CA 1
ATOM 1155 C C . ILE A 1 142 ? 10.474 -2.980 -24.849 1.00 84.94 142 ILE A C 1
ATOM 1157 O O . ILE A 1 142 ? 9.680 -2.743 -23.931 1.00 84.94 142 ILE A O 1
ATOM 1161 N N . PRO A 1 143 ? 10.231 -2.569 -26.112 1.00 86.75 143 PRO A N 1
ATOM 1162 C CA . PRO A 1 143 ? 9.002 -1.865 -26.484 1.00 86.75 143 PRO A CA 1
ATOM 1163 C C . PRO A 1 143 ? 7.743 -2.697 -26.210 1.00 86.75 143 PRO A C 1
ATOM 1165 O O . PRO A 1 143 ? 6.782 -2.193 -25.630 1.00 86.75 143 PRO A O 1
ATOM 1168 N N . THR A 1 144 ? 7.777 -3.990 -26.537 1.00 84.94 144 THR A N 1
ATOM 1169 C CA . THR A 1 144 ? 6.672 -4.932 -26.308 1.00 84.94 144 THR A CA 1
ATOM 1170 C C . THR A 1 144 ? 6.379 -5.108 -24.818 1.00 84.94 144 THR A C 1
ATOM 1172 O O . THR A 1 144 ? 5.221 -5.093 -24.408 1.00 84.94 144 THR A O 1
ATOM 1175 N N . ILE A 1 145 ? 7.416 -5.202 -23.975 1.00 84.12 145 ILE A N 1
ATOM 1176 C CA . ILE A 1 145 ? 7.256 -5.266 -22.515 1.00 84.12 145 ILE A CA 1
ATOM 1177 C C . ILE A 1 145 ? 6.606 -3.983 -21.984 1.00 84.12 145 ILE A C 1
ATOM 1179 O O . ILE A 1 145 ? 5.719 -4.061 -21.136 1.00 84.12 145 ILE A O 1
ATOM 1183 N N . ARG A 1 146 ? 7.016 -2.805 -22.475 1.00 87.12 146 ARG A N 1
ATOM 1184 C CA . ARG A 1 146 ? 6.409 -1.525 -22.068 1.00 87.12 146 ARG A CA 1
ATOM 1185 C C . ARG A 1 146 ? 4.940 -1.441 -22.454 1.00 87.12 146 ARG A C 1
ATOM 1187 O O . ARG A 1 146 ? 4.130 -1.033 -21.627 1.00 87.12 146 ARG A O 1
ATOM 1194 N N . SER A 1 147 ? 4.604 -1.853 -23.674 1.00 86.31 147 SER A N 1
ATOM 1195 C CA . SER A 1 147 ? 3.218 -1.901 -24.138 1.00 86.31 147 SER A CA 1
ATOM 1196 C C . SER A 1 147 ? 2.376 -2.823 -23.250 1.00 86.31 147 SER A C 1
ATOM 1198 O O . SER A 1 147 ? 1.356 -2.386 -22.727 1.00 86.31 147 SER A O 1
ATOM 1200 N N . LEU A 1 148 ? 2.873 -4.025 -22.931 1.00 85.81 148 LEU A N 1
ATOM 1201 C CA . LEU A 1 148 ? 2.204 -4.951 -22.012 1.00 85.81 148 LEU A CA 1
ATOM 1202 C C . LEU A 1 148 ? 1.994 -4.356 -20.608 1.00 85.81 148 LEU A C 1
ATOM 1204 O O . LEU A 1 148 ? 0.926 -4.523 -20.022 1.00 85.81 148 LEU A O 1
ATOM 1208 N N . VAL A 1 149 ? 2.994 -3.662 -20.049 1.00 86.00 149 VAL A N 1
ATOM 1209 C CA . VAL A 1 149 ? 2.862 -2.979 -18.747 1.00 86.00 149 VAL A CA 1
ATOM 1210 C C . VAL A 1 149 ? 1.793 -1.889 -18.809 1.00 86.00 149 VAL A C 1
ATOM 1212 O O . VAL A 1 149 ? 1.017 -1.763 -17.864 1.00 86.00 149 VAL A O 1
ATOM 1215 N N . SER A 1 150 ? 1.730 -1.138 -19.911 1.00 87.25 150 SER A N 1
ATOM 1216 C CA . SER A 1 150 ? 0.725 -0.094 -20.116 1.00 87.25 150 SER A CA 1
ATOM 1217 C C . SER A 1 150 ? -0.686 -0.660 -20.2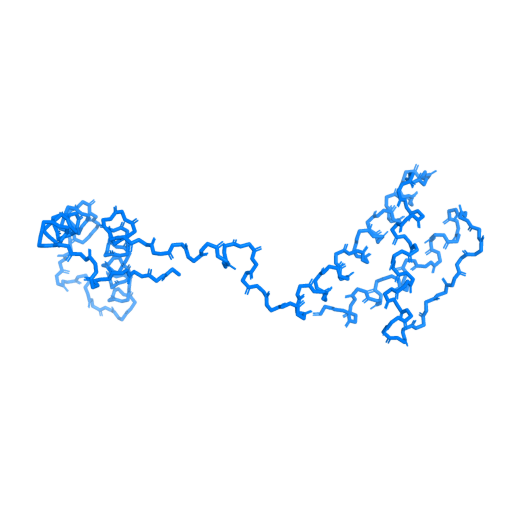54 1.00 87.25 150 SER A C 1
ATOM 1219 O O . SER A 1 150 ? -1.609 -0.065 -19.727 1.00 87.25 150 SER A O 1
ATOM 1221 N N . THR A 1 151 ? -0.869 -1.794 -20.934 1.00 84.69 151 THR A N 1
ATOM 1222 C CA . THR A 1 151 ? -2.182 -2.453 -21.060 1.00 84.69 151 THR A CA 1
ATOM 1223 C C . THR A 1 151 ? -2.674 -3.024 -19.731 1.00 84.69 151 THR A C 1
ATOM 1225 O O . THR A 1 151 ? -3.872 -3.144 -19.500 1.00 84.69 151 THR A O 1
ATOM 1228 N N . LEU A 1 152 ? -1.743 -3.419 -18.865 1.00 81.12 152 LEU A N 1
ATOM 1229 C CA . LEU A 1 152 ? -2.046 -3.996 -17.562 1.00 81.12 152 LEU A CA 1
ATOM 1230 C C . LEU A 1 152 ? -2.326 -2.957 -16.462 1.00 81.12 152 LEU A C 1
ATOM 1232 O O . LEU A 1 152 ? -2.844 -3.355 -15.418 1.00 81.12 152 LEU A O 1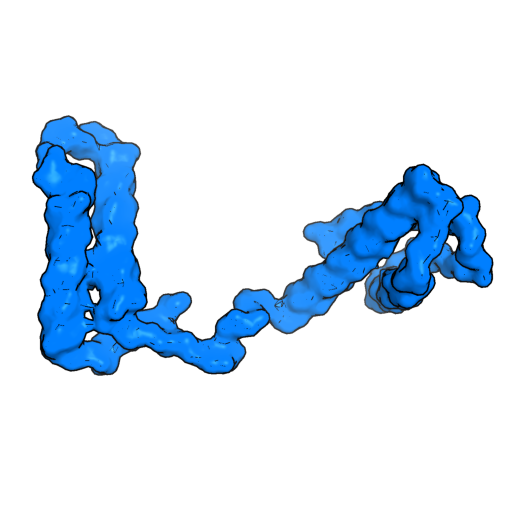
ATOM 1236 N N . SER A 1 153 ? -1.924 -1.694 -16.648 1.00 78.12 153 SER A N 1
ATOM 1237 C CA . SER A 1 153 ? -2.001 -0.621 -15.638 1.00 78.12 153 SER A CA 1
ATOM 1238 C C . SER A 1 153 ? -3.229 0.255 -15.840 1.00 78.12 153 SER A C 1
ATOM 1240 O O . SER A 1 153 ? -3.828 0.620 -14.806 1.00 78.12 153 SER A O 1
#

Sequence (153 aa):
VSFQYVNMSTDDWSTFAHKTDTLLTSCQLATLENHKLKSKQALNFYWDLIQGCIIKAAKKCIPIYYSSQHSHNLRPKSLKKVYQQIRTAQKLEKLSKKAFISNRIHTHWSNIYNKTVKIAVALKFEFLPIAVHTLSAIYAIIPTIRSLVSTLS

Secondary structure (DSSP, 8-state):
-EE-GGG--HHHHHHHHHHHHHHHHTSGGGG--GGG--SHHHHHHHHHHHHHHHHHHHHHHSPEE--TTTTT--S-HHHHHHHHHHHHHHHHHHHHHHHHHHT---TTHHHHHHHHHHHHHHTT---PPPSS--HHHHHHTHHHHHHHHHHH-

Foldseek 3Di:
DDFPPVPQDPVLVVQLVVQLVVQCCVDPNVVDDPVQPPDPVSVVVVVVSSVVSSVVSSVVRTDDPPVPPPPPDPDDPVVVVLVVLLVLLVVLLVQLVVCVVVVDHDPCNVVSVVVNVVSCVVVVHDADDDPDPHNVSSVVRNVVSVVVSVVSD